Protein AF-A0A930HYA0-F1 (afdb_monomer_lite)

Organism: NCBI:txid470565

Structure (mmCIF, N/CA/C/O backbone):
data_AF-A0A930HYA0-F1
#
_entry.id   AF-A0A930HYA0-F1
#
loop_
_atom_site.group_PDB
_atom_site.id
_atom_site.type_symbol
_atom_site.label_atom_id
_atom_site.label_alt_id
_atom_site.label_comp_id
_atom_site.label_asym_id
_atom_site.label_entity_id
_atom_site.label_seq_id
_atom_site.pdbx_PDB_ins_code
_atom_site.Cartn_x
_atom_site.Cartn_y
_atom_site.Cartn_z
_atom_site.occupancy
_atom_site.B_iso_or_equiv
_atom_site.auth_seq_id
_atom_site.auth_comp_id
_atom_site.auth_asym_id
_atom_site.auth_atom_id
_atom_site.pdbx_PDB_model_num
ATOM 1 N N . MET A 1 1 ? -0.994 0.350 -21.795 1.00 58.09 1 MET A N 1
ATOM 2 C CA . MET A 1 1 ? -1.510 1.332 -20.818 1.00 58.09 1 MET A CA 1
ATOM 3 C C . MET A 1 1 ? -0.576 2.524 -20.841 1.00 58.09 1 MET A C 1
ATOM 5 O O . MET A 1 1 ? 0.612 2.332 -20.626 1.00 58.09 1 MET A O 1
ATOM 9 N N . ASP A 1 2 ? -1.066 3.719 -21.146 1.00 78.00 2 ASP A N 1
ATOM 10 C CA . ASP A 1 2 ? -0.245 4.929 -21.112 1.00 78.00 2 ASP A CA 1
ATOM 11 C C . ASP A 1 2 ? 0.203 5.230 -19.677 1.00 78.00 2 ASP A C 1
ATOM 13 O O . ASP A 1 2 ? -0.595 5.158 -18.739 1.00 78.00 2 ASP A O 1
ATOM 17 N N . THR A 1 3 ? 1.467 5.618 -19.491 1.00 75.62 3 THR A N 1
ATOM 18 C CA . THR A 1 3 ? 2.060 5.893 -18.169 1.00 75.62 3 THR A CA 1
ATOM 19 C C . THR A 1 3 ? 1.262 6.928 -17.367 1.00 75.62 3 THR A C 1
ATOM 21 O O . THR A 1 3 ? 1.215 6.864 -16.142 1.00 75.62 3 THR A O 1
ATOM 24 N N . LYS A 1 4 ? 0.589 7.868 -18.046 1.00 79.56 4 LYS A N 1
ATOM 25 C CA . LYS A 1 4 ? -0.289 8.864 -17.411 1.00 79.56 4 LYS A CA 1
ATOM 26 C C . LYS A 1 4 ? -1.547 8.239 -16.803 1.00 79.56 4 LYS A C 1
ATOM 28 O O . LYS A 1 4 ? -1.911 8.589 -15.685 1.00 79.56 4 LYS A O 1
ATOM 33 N N . HIS A 1 5 ? -2.179 7.300 -17.509 1.00 85.62 5 HIS A N 1
ATOM 34 C CA . HIS A 1 5 ? -3.377 6.608 -17.025 1.00 85.62 5 HIS A CA 1
ATOM 35 C C . HIS A 1 5 ? -3.057 5.740 -15.811 1.00 85.62 5 HIS A C 1
ATOM 37 O O . HIS A 1 5 ? -3.785 5.752 -14.825 1.00 85.62 5 HIS A O 1
ATOM 43 N N . PHE A 1 6 ? -1.922 5.039 -15.857 1.00 88.06 6 PHE A N 1
ATOM 44 C CA . PHE A 1 6 ? -1.443 4.248 -14.728 1.00 88.06 6 PHE A CA 1
ATOM 45 C C . PHE A 1 6 ? -1.186 5.113 -13.489 1.00 88.06 6 PHE A C 1
ATOM 47 O O . PHE A 1 6 ? -1.752 4.838 -12.437 1.00 88.06 6 PHE A O 1
ATOM 54 N N . LYS A 1 7 ? -0.414 6.202 -13.626 1.00 88.88 7 LYS A N 1
ATOM 55 C CA . LYS A 1 7 ? -0.135 7.129 -12.516 1.00 88.88 7 LYS A CA 1
ATOM 56 C C . LYS A 1 7 ? -1.411 7.709 -11.898 1.00 88.88 7 LYS A C 1
ATOM 58 O O . LYS A 1 7 ? -1.487 7.838 -10.685 1.00 88.88 7 LYS A O 1
ATOM 63 N N . SER A 1 8 ? -2.423 8.008 -12.713 1.00 90.00 8 SER A N 1
ATOM 64 C CA . SER A 1 8 ? -3.720 8.472 -12.208 1.00 90.00 8 SER A CA 1
ATOM 65 C C . SER A 1 8 ? -4.496 7.389 -11.463 1.00 90.00 8 SER A C 1
ATOM 67 O O . SER A 1 8 ? -5.223 7.717 -10.535 1.00 90.00 8 SER A O 1
ATOM 69 N N . LYS A 1 9 ? -4.375 6.120 -11.870 1.00 90.94 9 LYS A N 1
ATOM 70 C CA . LYS A 1 9 ? -5.052 5.006 -11.198 1.00 90.94 9 LYS A CA 1
ATOM 71 C C . LYS A 1 9 ? -4.470 4.712 -9.829 1.00 90.94 9 LYS A C 1
ATOM 73 O O . LYS A 1 9 ? -5.227 4.372 -8.937 1.00 90.94 9 LYS A O 1
ATOM 78 N N . ILE A 1 10 ? -3.151 4.816 -9.688 1.00 93.19 10 ILE A N 1
ATOM 79 C CA . ILE A 1 10 ? -2.474 4.520 -8.425 1.00 93.19 10 ILE A CA 1
ATOM 80 C C . ILE A 1 10 ? -2.434 5.724 -7.479 1.00 93.19 10 ILE A C 1
ATOM 82 O O . ILE A 1 10 ? -2.066 5.549 -6.330 1.00 93.19 10 ILE A O 1
ATOM 86 N N . ALA A 1 11 ? -2.825 6.928 -7.909 1.00 91.94 11 ALA A N 1
ATOM 87 C CA . ALA A 1 11 ? -2.829 8.108 -7.045 1.00 91.94 11 ALA A CA 1
ATOM 88 C C . ALA A 1 11 ? -3.622 7.851 -5.741 1.00 91.94 11 ALA A C 1
ATOM 90 O O . ALA A 1 11 ? -4.687 7.236 -5.800 1.00 91.94 11 ALA A O 1
ATOM 91 N N . PRO A 1 12 ? -3.137 8.302 -4.566 1.00 93.25 12 PRO A N 1
ATOM 92 C CA . PRO A 1 12 ? -1.998 9.199 -4.357 1.00 93.25 12 PRO A CA 1
ATOM 93 C C . PRO A 1 12 ? -0.628 8.507 -4.309 1.00 93.25 12 PRO A C 1
ATOM 95 O O . PRO A 1 12 ? 0.376 9.181 -4.095 1.00 93.25 12 PRO A O 1
ATOM 98 N N . PHE A 1 13 ? -0.554 7.197 -4.548 1.00 94.69 13 PHE A N 1
ATOM 99 C CA . PHE A 1 13 ? 0.730 6.531 -4.728 1.00 94.69 13 PHE A CA 1
ATOM 100 C C . PHE A 1 13 ? 1.404 7.012 -6.014 1.00 94.69 13 PHE A C 1
ATOM 102 O O . PHE A 1 13 ? 0.749 7.311 -7.019 1.00 94.69 13 PHE A O 1
ATOM 109 N N . PHE A 1 14 ? 2.731 7.055 -6.005 1.00 93.44 14 PHE A N 1
ATOM 110 C CA . PHE A 1 14 ? 3.516 7.457 -7.160 1.00 93.44 14 PHE A CA 1
ATOM 111 C C . PHE A 1 14 ? 4.590 6.431 -7.496 1.00 93.44 14 PHE A C 1
ATOM 113 O O . PHE A 1 14 ? 5.249 5.866 -6.630 1.00 93.44 14 PHE A O 1
ATOM 120 N N . TRP A 1 15 ? 4.748 6.200 -8.797 1.00 94.62 15 TRP A N 1
ATOM 121 C CA . TRP A 1 15 ? 5.696 5.241 -9.349 1.00 94.62 15 TRP A CA 1
ATOM 122 C C . TRP A 1 15 ? 7.018 5.911 -9.714 1.00 94.62 15 TRP A C 1
ATOM 124 O O . TRP A 1 15 ? 7.034 6.893 -10.471 1.00 94.62 15 TRP A O 1
ATOM 134 N N . VAL A 1 16 ? 8.113 5.318 -9.252 1.00 93.06 16 VAL A N 1
ATOM 135 C CA . VAL A 1 16 ? 9.496 5.729 -9.485 1.00 93.06 16 VAL A CA 1
ATOM 136 C C . VAL A 1 16 ? 10.223 4.611 -10.234 1.00 93.06 16 VAL A C 1
ATOM 138 O O . VAL A 1 16 ? 10.174 3.447 -9.848 1.00 93.06 16 VAL A O 1
ATOM 141 N N . ASN A 1 17 ? 10.886 4.969 -11.335 1.00 91.88 17 ASN A N 1
ATOM 142 C CA . ASN A 1 17 ? 11.776 4.058 -12.054 1.00 91.88 17 ASN A C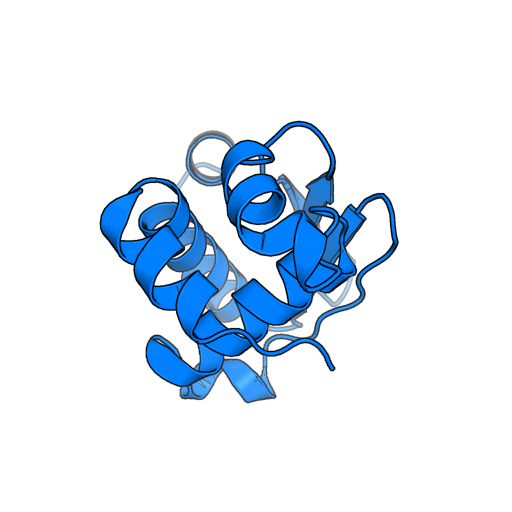A 1
ATOM 143 C C . ASN A 1 17 ? 13.212 4.341 -11.614 1.00 91.88 17 ASN A C 1
ATOM 145 O O . ASN A 1 17 ? 13.652 5.489 -11.705 1.00 91.88 17 ASN A O 1
ATOM 149 N N . HIS A 1 18 ? 13.929 3.306 -11.198 1.00 89.88 18 HIS A N 1
ATOM 150 C CA . HIS A 1 18 ? 15.379 3.318 -11.034 1.00 89.88 18 HIS A CA 1
ATOM 151 C C . HIS A 1 18 ? 16.019 2.527 -12.189 1.00 89.88 18 HIS A C 1
ATOM 153 O O . HIS A 1 18 ? 15.307 2.000 -13.043 1.00 89.88 18 HIS A O 1
ATOM 159 N N . GLU A 1 19 ? 17.352 2.476 -12.253 1.00 86.38 19 GLU A N 1
ATOM 160 C CA . GLU A 1 19 ? 18.057 1.790 -13.349 1.00 86.38 19 GLU A CA 1
ATOM 161 C C . GLU A 1 19 ? 17.787 0.273 -13.364 1.00 86.38 19 GLU A C 1
ATOM 163 O O . GLU A 1 19 ? 17.508 -0.275 -14.427 1.00 86.38 19 GLU A O 1
ATOM 168 N N . ASP A 1 20 ? 17.760 -0.372 -12.191 1.00 89.00 20 ASP A N 1
ATOM 169 C CA . ASP A 1 20 ? 17.599 -1.833 -12.052 1.00 89.00 20 ASP A CA 1
ATOM 170 C C . ASP A 1 20 ? 16.350 -2.259 -11.258 1.00 89.00 20 ASP A C 1
ATOM 172 O O . ASP A 1 20 ? 16.072 -3.450 -11.104 1.00 89.00 20 ASP A O 1
ATOM 176 N N . GLN A 1 21 ? 15.589 -1.301 -10.723 1.00 92.88 21 GLN A N 1
ATOM 177 C CA . GLN A 1 21 ? 14.417 -1.580 -9.895 1.00 92.88 21 GLN A CA 1
ATOM 178 C C . GLN A 1 21 ? 13.326 -0.526 -10.045 1.00 92.88 21 GLN A C 1
ATOM 180 O O . GLN A 1 21 ? 13.523 0.568 -10.577 1.00 92.88 21 GLN A O 1
ATOM 185 N N . PHE A 1 22 ? 12.163 -0.847 -9.506 1.00 95.00 22 PHE A N 1
ATOM 186 C CA . PHE A 1 22 ? 10.991 0.006 -9.499 1.00 95.00 22 PHE A CA 1
ATOM 187 C C . PHE A 1 22 ? 10.537 0.210 -8.070 1.00 95.00 22 PHE A C 1
ATOM 189 O O . PHE A 1 22 ? 10.627 -0.714 -7.265 1.00 95.00 22 PHE A O 1
ATOM 196 N N . SER A 1 23 ? 10.027 1.401 -7.780 1.00 94.88 23 SER A N 1
ATOM 197 C CA . SER A 1 23 ? 9.521 1.741 -6.456 1.00 94.88 23 SER A CA 1
ATOM 198 C C . SER A 1 23 ? 8.161 2.417 -6.567 1.00 94.88 23 SER A C 1
ATOM 200 O O . SER A 1 23 ? 7.879 3.161 -7.509 1.00 94.88 23 SER A O 1
ATOM 202 N N . VAL A 1 24 ? 7.307 2.157 -5.594 1.00 95.75 24 VAL A N 1
ATOM 203 C CA . VAL A 1 24 ? 6.035 2.826 -5.382 1.00 95.75 24 VAL A CA 1
ATOM 204 C C . VAL A 1 24 ? 6.081 3.444 -4.006 1.00 95.75 24 VAL A C 1
ATOM 206 O O . VAL A 1 24 ? 6.297 2.741 -3.020 1.00 95.75 24 VAL A O 1
ATOM 209 N N . CYS A 1 25 ? 5.823 4.743 -3.948 1.00 95.19 25 CYS A N 1
ATOM 210 C CA . CYS A 1 25 ? 5.839 5.472 -2.697 1.00 95.19 25 CYS A CA 1
ATOM 211 C C . CYS A 1 25 ? 4.516 6.200 -2.450 1.00 95.19 25 CYS A C 1
ATOM 213 O O . CYS A 1 25 ? 3.756 6.489 -3.379 1.00 95.19 25 CYS A O 1
ATOM 215 N N . LEU A 1 26 ? 4.258 6.503 -1.184 1.00 95.06 26 LEU A N 1
ATOM 216 C CA . LEU A 1 26 ? 3.126 7.286 -0.711 1.00 95.06 26 LEU A CA 1
ATOM 217 C C . LEU A 1 26 ? 3.606 8.231 0.385 1.00 95.06 26 LEU A C 1
ATOM 219 O O . LEU A 1 26 ? 4.209 7.789 1.360 1.00 95.06 26 LEU A O 1
ATOM 223 N N . SER A 1 27 ? 3.296 9.515 0.243 1.00 93.50 27 SER A N 1
ATOM 224 C CA . SER A 1 27 ? 3.451 10.484 1.327 1.00 93.50 27 SER A CA 1
ATOM 225 C C . SER A 1 27 ? 2.357 10.263 2.369 1.00 93.50 27 SER A C 1
ATOM 227 O O . SER A 1 27 ? 1.172 10.236 2.030 1.00 93.50 27 SER A O 1
ATOM 229 N N . THR A 1 28 ? 2.762 10.070 3.618 1.00 89.62 28 THR A N 1
ATOM 230 C CA . THR A 1 28 ? 1.854 9.769 4.729 1.00 89.62 28 THR A CA 1
ATOM 231 C C . THR A 1 28 ? 1.333 11.042 5.401 1.00 89.62 28 THR A C 1
ATOM 233 O O . THR A 1 28 ? 1.836 12.136 5.146 1.00 89.62 28 THR A O 1
ATOM 236 N N . GLY A 1 29 ? 0.283 10.913 6.219 1.00 81.38 29 GLY A N 1
ATOM 237 C CA . GLY A 1 29 ? -0.300 12.018 6.993 1.00 81.38 29 GLY A CA 1
ATOM 238 C C . GLY A 1 29 ? -1.548 12.682 6.397 1.00 81.38 29 GLY A C 1
ATOM 239 O O . GLY A 1 29 ? -2.268 13.358 7.123 1.00 81.38 29 GLY A O 1
ATOM 240 N N . GLU A 1 30 ? -1.850 12.483 5.109 1.00 83.19 30 GLU A N 1
ATOM 241 C CA . GLU A 1 30 ? -3.076 13.028 4.488 1.00 83.19 30 GLU A CA 1
ATOM 242 C C . GLU A 1 30 ? -3.993 11.940 3.916 1.00 83.19 30 GLU A C 1
ATOM 244 O O . GLU A 1 30 ? -5.218 12.007 4.030 1.00 83.19 30 GLU A O 1
ATOM 249 N N . TYR A 1 31 ? -3.425 10.915 3.280 1.00 89.62 31 TYR A N 1
ATOM 250 C CA . TYR A 1 31 ? -4.225 9.882 2.634 1.00 89.62 31 TYR A CA 1
ATOM 251 C C . TYR A 1 31 ? -4.735 8.856 3.647 1.00 89.62 31 TYR A C 1
ATOM 253 O O . TYR A 1 31 ? -3.934 8.220 4.322 1.00 89.62 31 TYR A O 1
ATOM 261 N N . LYS A 1 32 ? -6.064 8.671 3.715 1.00 87.75 32 LYS A N 1
ATOM 262 C CA . LYS A 1 32 ? -6.740 7.687 4.586 1.00 87.75 32 LYS A CA 1
ATOM 263 C C . LYS A 1 32 ? -6.278 7.750 6.054 1.00 87.75 32 LYS A C 1
ATOM 265 O O . LYS A 1 32 ? -6.324 6.740 6.747 1.00 87.75 32 LYS A O 1
ATOM 270 N N . GLN A 1 33 ? -5.891 8.933 6.537 1.00 88.06 33 GLN A N 1
ATOM 271 C CA . GLN A 1 33 ? -5.461 9.144 7.924 1.00 88.06 33 GLN A CA 1
ATOM 272 C C . GLN A 1 33 ? -6.534 8.689 8.928 1.00 88.06 33 GLN A C 1
ATOM 274 O O . GLN A 1 33 ? -6.219 7.987 9.886 1.00 88.06 33 GLN A O 1
ATOM 279 N N . GLU A 1 34 ? -7.806 8.940 8.598 1.00 90.88 34 GLU A N 1
ATOM 280 C CA . GLU A 1 34 ? -8.983 8.518 9.372 1.00 90.88 34 GLU A CA 1
ATOM 281 C C . GLU A 1 34 ? -9.018 7.017 9.690 1.00 90.88 34 GLU A C 1
ATOM 283 O O . GLU A 1 34 ? -9.618 6.612 10.680 1.00 90.88 34 GLU A O 1
ATOM 288 N N . LEU A 1 35 ? -8.393 6.178 8.855 1.00 91.44 35 LEU A N 1
ATOM 289 C CA . LEU A 1 35 ? -8.301 4.742 9.089 1.00 91.44 35 LEU A CA 1
ATOM 290 C C . LEU A 1 35 ? -7.393 4.447 10.280 1.00 91.44 35 LEU A C 1
ATOM 292 O O . LEU A 1 35 ? -7.764 3.663 11.148 1.00 91.44 35 LEU A O 1
ATOM 296 N N . PHE A 1 36 ? -6.215 5.063 10.314 1.00 91.00 36 PHE A N 1
ATOM 297 C CA . PHE A 1 36 ? -5.219 4.822 11.352 1.00 91.00 36 PHE A CA 1
ATOM 298 C C . PHE A 1 36 ? -5.635 5.460 12.674 1.00 91.00 36 PHE A C 1
ATOM 300 O O . PHE A 1 36 ? -5.469 4.837 13.716 1.00 91.00 36 PHE A O 1
ATOM 307 N N . GLU A 1 37 ? -6.317 6.609 12.619 1.00 90.69 37 GLU A N 1
ATOM 308 C CA . GLU A 1 37 ? -6.933 7.248 13.790 1.00 90.69 37 GLU A CA 1
ATOM 309 C C . GLU A 1 37 ? -7.912 6.313 14.524 1.00 90.69 37 GLU A C 1
ATOM 311 O O . GLU A 1 37 ? -8.056 6.407 15.740 1.00 90.69 37 GLU A O 1
ATOM 316 N N . THR A 1 38 ? -8.546 5.349 13.833 1.00 90.31 38 THR A N 1
ATOM 317 C CA . THR A 1 38 ? -9.428 4.368 14.501 1.00 90.31 38 THR A CA 1
ATOM 318 C C . THR A 1 38 ? -8.707 3.445 15.482 1.00 90.31 38 THR A C 1
ATOM 320 O O . THR A 1 38 ? -9.362 2.855 16.338 1.00 90.31 38 THR A O 1
ATOM 323 N N . ARG A 1 39 ? -7.383 3.307 15.351 1.00 90.50 39 ARG A N 1
ATOM 324 C CA . ARG A 1 39 ? -6.524 2.469 16.196 1.00 90.50 39 ARG A CA 1
ATOM 325 C C . ARG A 1 39 ? -5.322 3.257 16.731 1.00 90.50 39 ARG A C 1
ATOM 327 O O . ARG A 1 39 ? -4.293 2.668 17.054 1.00 90.50 39 ARG A O 1
ATOM 334 N N . GLU A 1 40 ? -5.448 4.581 16.860 1.00 89.31 40 GLU A N 1
ATOM 335 C CA . GLU A 1 40 ? -4.396 5.438 17.433 1.00 89.31 40 GLU A CA 1
ATOM 336 C C . GLU A 1 40 ? -4.027 4.996 18.856 1.00 89.31 40 GLU A C 1
ATOM 338 O O . GLU A 1 40 ? -2.856 4.943 19.220 1.00 89.31 40 GLU A O 1
ATOM 343 N N . GLU A 1 41 ? -5.025 4.581 19.639 1.00 88.25 41 GLU A N 1
ATOM 344 C CA . GLU A 1 41 ? -4.852 4.063 21.000 1.00 88.25 41 GLU A CA 1
ATOM 345 C C . GLU A 1 41 ? -4.019 2.773 21.080 1.00 88.25 41 GLU A C 1
ATOM 347 O O . GLU A 1 41 ? -3.443 2.478 22.128 1.00 88.25 41 GLU A O 1
ATOM 352 N N . GLU A 1 42 ? -3.903 2.030 19.977 1.00 86.31 42 GLU A N 1
ATOM 353 C CA . GLU A 1 42 ? -3.021 0.865 19.877 1.00 86.31 42 GLU A CA 1
ATOM 354 C C . GLU A 1 42 ? -1.589 1.259 19.488 1.00 86.31 42 GLU A C 1
ATOM 356 O O . GLU A 1 42 ? -0.669 0.484 19.739 1.00 86.31 42 GLU A O 1
ATOM 361 N N . GLY A 1 43 ? -1.394 2.470 18.951 1.00 87.44 43 GLY A N 1
ATOM 362 C CA . GLY A 1 43 ? -0.105 3.041 18.553 1.00 87.44 43 GLY A CA 1
ATOM 363 C C . GLY A 1 43 ? 0.038 3.326 17.055 1.00 87.44 43 GLY A C 1
ATOM 364 O O . GLY A 1 43 ? 1.142 3.635 16.617 1.00 87.44 43 GLY A O 1
ATOM 365 N N . PHE A 1 44 ? -1.035 3.204 16.263 1.00 90.75 44 PHE A N 1
ATOM 366 C CA . PHE A 1 44 ? -0.998 3.510 14.830 1.00 90.75 44 PHE A CA 1
ATOM 367 C C . PHE A 1 44 ? -1.085 5.021 14.596 1.00 90.75 44 PHE A C 1
ATOM 369 O O . PHE A 1 44 ? -2.037 5.668 15.020 1.00 90.75 44 PHE A O 1
ATOM 376 N N . GLU A 1 45 ? -0.132 5.581 13.860 1.00 89.75 45 GLU A N 1
ATOM 377 C CA . GLU A 1 45 ? -0.052 7.022 13.582 1.00 89.75 45 GLU A CA 1
ATOM 378 C C . GLU A 1 45 ? -0.420 7.362 12.129 1.00 89.75 45 GLU A C 1
ATOM 380 O O . GLU A 1 45 ? -0.503 8.530 11.754 1.00 89.75 45 GLU A O 1
ATOM 385 N N . GLY A 1 46 ? -0.602 6.353 11.275 1.00 90.44 46 GLY A N 1
ATOM 386 C CA . GLY A 1 46 ? -0.733 6.521 9.828 1.00 90.44 46 GLY A CA 1
ATOM 387 C C . GLY A 1 46 ? 0.582 6.881 9.144 1.00 90.44 46 GLY A C 1
ATOM 388 O O . GLY A 1 46 ? 0.578 7.433 8.042 1.00 90.44 46 GLY A O 1
ATOM 389 N N . ASN A 1 47 ? 1.709 6.568 9.786 1.00 92.50 47 ASN A N 1
ATOM 390 C CA . ASN A 1 47 ? 3.054 6.822 9.287 1.00 92.50 47 ASN A CA 1
ATOM 391 C C . ASN A 1 47 ? 3.468 5.754 8.243 1.00 92.50 47 ASN A C 1
ATOM 393 O O . ASN A 1 47 ? 2.715 4.827 7.927 1.00 92.50 47 ASN A O 1
ATOM 397 N N . GLY A 1 48 ? 4.659 5.871 7.642 1.00 93.00 48 GLY A N 1
ATOM 398 C CA . GLY A 1 48 ? 5.074 4.916 6.602 1.00 93.00 48 GLY A CA 1
ATOM 399 C C . GLY A 1 48 ? 5.225 3.476 7.101 1.00 93.00 48 GLY A C 1
ATOM 400 O O . GLY A 1 48 ? 5.030 2.543 6.317 1.00 93.00 48 GLY A O 1
ATOM 401 N N . TYR A 1 49 ? 5.521 3.274 8.389 1.00 92.06 49 TYR A N 1
ATOM 402 C CA . TYR A 1 49 ? 5.598 1.948 9.004 1.00 92.06 49 TYR A CA 1
ATOM 403 C C . TYR A 1 49 ? 4.214 1.304 9.112 1.00 92.06 49 TYR A C 1
ATOM 405 O O . TYR A 1 49 ? 4.072 0.130 8.771 1.00 92.06 49 TYR A O 1
ATOM 413 N N . ASP A 1 50 ? 3.185 2.076 9.460 1.00 93.62 50 ASP A N 1
ATOM 414 C CA . ASP A 1 50 ? 1.801 1.593 9.528 1.00 93.62 50 ASP A CA 1
ATOM 415 C C . ASP A 1 50 ? 1.284 1.175 8.148 1.00 93.62 50 ASP A C 1
ATOM 417 O O . ASP A 1 50 ? 0.708 0.098 7.966 1.00 93.62 50 ASP A O 1
ATOM 421 N N . TRP A 1 51 ? 1.566 1.995 7.135 1.00 94.44 51 TRP A N 1
ATOM 422 C CA . TRP A 1 51 ? 1.285 1.661 5.740 1.00 94.44 51 TRP A CA 1
ATOM 423 C C . TRP A 1 51 ? 2.042 0.413 5.275 1.00 94.44 51 TRP A C 1
ATOM 425 O O . TRP A 1 51 ? 1.495 -0.394 4.521 1.00 94.44 51 TRP A O 1
ATOM 435 N N . CYS A 1 52 ? 3.276 0.213 5.744 1.00 94.25 52 CYS A N 1
ATOM 436 C CA . CYS A 1 52 ? 4.044 -0.999 5.477 1.00 94.25 52 CYS A CA 1
ATOM 437 C C . CYS A 1 52 ? 3.423 -2.232 6.136 1.00 94.25 52 CYS A C 1
ATOM 439 O O . CYS A 1 52 ? 3.281 -3.264 5.479 1.00 94.25 52 CYS A O 1
ATOM 441 N N . ALA A 1 53 ? 2.993 -2.132 7.393 1.00 93.25 53 ALA A N 1
ATOM 442 C CA . ALA A 1 53 ? 2.299 -3.211 8.085 1.00 93.25 53 ALA A CA 1
ATOM 443 C C . ALA A 1 53 ? 0.998 -3.595 7.353 1.00 93.25 53 ALA A C 1
ATOM 445 O O . ALA A 1 53 ? 0.756 -4.777 7.086 1.00 93.25 53 ALA A O 1
ATOM 446 N N . LEU A 1 54 ? 0.222 -2.600 6.911 1.00 94.19 54 LEU A N 1
ATOM 447 C CA . LEU A 1 54 ? -0.981 -2.803 6.102 1.00 94.19 54 LEU A CA 1
ATOM 448 C C . LEU A 1 54 ? -0.675 -3.476 4.754 1.00 94.19 54 LEU A C 1
ATOM 450 O O . LEU A 1 54 ? -1.360 -4.421 4.358 1.00 94.19 54 LEU A O 1
ATOM 454 N N . ALA A 1 55 ? 0.377 -3.044 4.058 1.00 94.62 55 ALA A N 1
ATOM 455 C CA . ALA A 1 55 ? 0.795 -3.639 2.792 1.00 94.62 55 ALA A CA 1
ATOM 456 C C . ALA A 1 55 ? 1.291 -5.087 2.948 1.00 94.62 55 ALA A C 1
ATOM 458 O O . ALA A 1 55 ? 0.958 -5.949 2.132 1.00 94.62 55 ALA A O 1
ATOM 459 N N . LYS A 1 56 ? 2.038 -5.393 4.015 1.00 93.44 56 LYS A N 1
ATOM 460 C CA . LYS A 1 56 ? 2.455 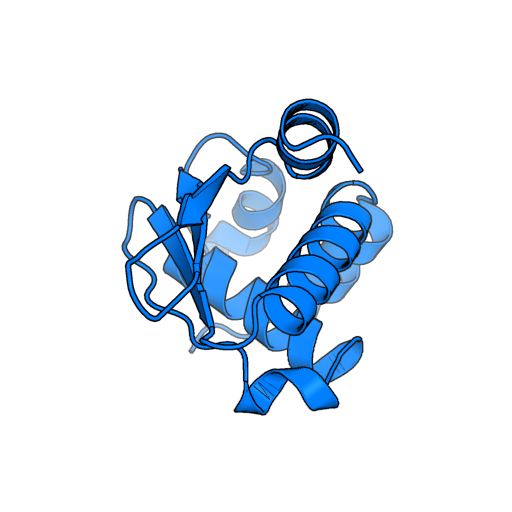-6.764 4.347 1.00 93.44 56 LYS A CA 1
ATOM 461 C C . LYS A 1 56 ? 1.250 -7.664 4.623 1.00 93.44 56 LYS A C 1
ATOM 463 O O . LYS A 1 56 ? 1.233 -8.810 4.166 1.00 93.44 56 LYS A O 1
ATOM 468 N N . ALA A 1 57 ? 0.253 -7.167 5.358 1.00 93.88 57 ALA A N 1
ATOM 469 C CA . ALA A 1 57 ? -0.990 -7.893 5.610 1.00 93.88 57 ALA A CA 1
ATOM 470 C C . ALA A 1 57 ? -1.754 -8.143 4.303 1.00 93.88 57 ALA A C 1
ATOM 472 O O . ALA A 1 57 ? -2.161 -9.275 4.038 1.00 93.88 57 ALA A O 1
ATOM 473 N N . PHE A 1 58 ? -1.851 -7.127 3.439 1.00 94.94 58 PHE A N 1
ATOM 474 C CA . PHE A 1 58 ? -2.435 -7.264 2.107 1.00 94.94 58 PHE A CA 1
ATOM 475 C C . PHE A 1 58 ? -1.733 -8.352 1.285 1.00 94.94 58 PHE A C 1
ATOM 477 O O . PHE A 1 58 ? -2.395 -9.243 0.758 1.00 94.94 58 PHE A O 1
ATOM 484 N N . LEU A 1 59 ? -0.398 -8.325 1.206 1.00 94.50 59 LEU A N 1
ATOM 485 C CA . LEU A 1 59 ? 0.378 -9.339 0.490 1.00 94.50 59 LEU A CA 1
ATOM 486 C C . LEU A 1 59 ? 0.127 -10.732 1.066 1.00 94.50 59 LEU A C 1
ATOM 488 O O . LEU A 1 59 ? -0.075 -11.677 0.319 1.00 94.50 59 LEU A O 1
ATOM 492 N N . LYS A 1 60 ? 0.085 -10.878 2.392 1.00 92.94 60 LYS A N 1
ATOM 493 C CA . LYS A 1 60 ? -0.189 -12.169 3.036 1.00 92.94 60 LYS A CA 1
ATOM 494 C C . LYS A 1 60 ? -1.566 -12.734 2.664 1.00 92.94 60 LYS A C 1
ATOM 496 O O . LYS A 1 60 ? -1.690 -13.951 2.555 1.00 92.94 60 LYS A O 1
ATOM 501 N N . GLU A 1 61 ? -2.573 -11.881 2.502 1.00 92.25 61 GLU A N 1
ATOM 502 C CA . GLU A 1 61 ? -3.964 -12.301 2.315 1.00 92.25 61 GLU A CA 1
ATOM 503 C C . GLU A 1 61 ? -4.384 -12.410 0.844 1.00 92.25 61 GLU A C 1
ATOM 505 O O . GLU A 1 61 ? -5.010 -13.392 0.450 1.00 92.25 61 GLU A O 1
ATOM 510 N N . TYR A 1 62 ? -4.018 -11.426 0.024 1.00 92.06 62 TYR A N 1
ATOM 511 C CA . TYR A 1 62 ? -4.490 -11.300 -1.355 1.00 92.06 62 TYR A CA 1
ATOM 512 C C . TYR A 1 62 ? -3.455 -11.721 -2.394 1.00 92.06 62 TYR A C 1
ATOM 514 O O . TYR A 1 62 ? -3.840 -12.108 -3.499 1.00 92.06 62 TYR A O 1
ATOM 522 N N . MET A 1 63 ? -2.162 -11.585 -2.081 1.00 94.00 63 MET A N 1
ATOM 523 C CA . MET A 1 63 ? -1.072 -11.790 -3.045 1.00 94.00 63 MET A CA 1
ATOM 524 C C . MET A 1 63 ? 0.161 -12.464 -2.417 1.00 94.00 63 MET A C 1
ATOM 526 O O . MET A 1 63 ? 1.266 -11.904 -2.448 1.00 94.00 63 MET A O 1
ATOM 530 N N . PRO A 1 64 ? 0.007 -13.653 -1.797 1.00 94.00 64 PRO A N 1
ATOM 531 C CA . PRO A 1 64 ? 1.093 -14.285 -1.051 1.00 94.00 64 PRO A CA 1
ATOM 532 C C . PRO A 1 64 ? 2.273 -14.657 -1.952 1.00 94.00 64 PRO A C 1
ATOM 534 O O . PRO A 1 64 ? 3.407 -14.708 -1.474 1.00 94.00 64 PRO A O 1
ATOM 537 N N . GLU A 1 65 ? 2.032 -14.863 -3.251 1.00 93.44 65 GLU A N 1
ATOM 538 C CA . GLU A 1 65 ? 3.090 -15.113 -4.231 1.00 93.44 65 GLU A CA 1
ATOM 539 C C . GLU A 1 65 ? 4.036 -13.921 -4.421 1.00 93.44 65 GLU A C 1
ATOM 541 O O . GLU A 1 65 ? 5.217 -14.122 -4.696 1.00 93.44 65 GLU A O 1
ATOM 546 N N . LEU A 1 66 ? 3.557 -12.689 -4.217 1.00 93.75 66 LEU A N 1
ATOM 547 C CA . LEU A 1 66 ? 4.355 -11.476 -4.395 1.00 93.75 66 LEU A CA 1
ATOM 548 C C . LEU A 1 66 ? 5.153 -11.090 -3.146 1.00 93.75 66 LEU A C 1
ATOM 550 O O . LEU A 1 66 ? 6.050 -10.256 -3.229 1.00 93.75 66 LEU A O 1
ATOM 554 N N . LYS A 1 67 ? 4.898 -11.721 -1.995 1.00 91.75 67 LYS A N 1
ATOM 555 C CA . LYS A 1 67 ? 5.571 -11.401 -0.724 1.00 91.75 67 LYS A CA 1
ATOM 556 C C . LYS A 1 67 ? 7.097 -11.560 -0.779 1.00 91.75 67 LYS A C 1
ATOM 558 O O . LYS A 1 67 ? 7.807 -10.870 -0.058 1.00 91.75 67 LYS A O 1
ATOM 563 N N . ALA A 1 68 ? 7.598 -12.486 -1.596 1.00 92.31 68 ALA A N 1
ATOM 564 C CA . ALA A 1 68 ? 9.037 -12.696 -1.776 1.00 92.31 68 ALA A CA 1
ATOM 565 C C . ALA A 1 68 ? 9.671 -11.723 -2.787 1.00 92.31 68 ALA A C 1
ATOM 567 O O . ALA A 1 68 ? 10.892 -11.593 -2.812 1.00 92.31 68 ALA A O 1
ATOM 568 N N . THR A 1 69 ? 8.850 -11.069 -3.612 1.00 94.62 69 THR A N 1
ATOM 569 C CA . THR A 1 69 ? 9.276 -10.184 -4.704 1.00 94.62 69 THR A CA 1
ATOM 570 C C . THR A 1 69 ? 9.178 -8.712 -4.317 1.00 94.62 69 THR A C 1
ATOM 572 O O . THR A 1 69 ? 10.014 -7.911 -4.726 1.00 94.62 69 THR A O 1
ATOM 575 N N . ILE A 1 70 ? 8.148 -8.351 -3.550 1.00 95.69 70 ILE A N 1
ATOM 576 C CA . ILE A 1 70 ? 7.919 -6.988 -3.083 1.00 95.69 70 ILE A CA 1
ATOM 577 C C . ILE A 1 70 ? 8.659 -6.788 -1.767 1.00 95.69 70 ILE A C 1
ATOM 579 O O . ILE A 1 70 ? 8.386 -7.450 -0.764 1.00 95.69 70 ILE A O 1
ATOM 583 N N . HIS A 1 71 ? 9.586 -5.843 -1.777 1.00 95.12 71 HIS A N 1
ATOM 584 C CA . HIS A 1 71 ? 10.297 -5.379 -0.600 1.00 95.12 71 HIS A CA 1
ATOM 585 C C . HIS A 1 71 ? 9.736 -4.028 -0.162 1.00 95.12 71 HIS A C 1
ATOM 587 O O . HIS A 1 71 ? 9.161 -3.295 -0.964 1.00 95.12 71 HIS A O 1
ATOM 593 N N . HIS A 1 72 ? 9.901 -3.691 1.114 1.00 94.00 72 HIS A N 1
ATOM 594 C CA . HIS A 1 72 ? 9.399 -2.445 1.685 1.00 94.00 72 HIS A CA 1
ATOM 595 C C . HIS A 1 72 ? 10.531 -1.719 2.407 1.00 94.00 72 HIS A C 1
ATOM 597 O O . HIS A 1 72 ? 11.320 -2.362 3.098 1.00 94.00 72 HIS A O 1
ATOM 603 N N . ASP A 1 73 ? 10.580 -0.400 2.258 1.00 93.62 73 ASP A N 1
ATOM 604 C CA . ASP A 1 73 ? 11.547 0.488 2.912 1.00 93.62 73 ASP A CA 1
ATOM 605 C C . ASP A 1 73 ? 10.817 1.722 3.474 1.00 93.62 73 ASP A C 1
ATOM 607 O O . ASP A 1 73 ? 10.887 2.808 2.906 1.00 93.62 73 ASP A O 1
ATOM 611 N N . PRO A 1 74 ? 9.980 1.553 4.513 1.00 91.19 74 PRO A N 1
ATOM 612 C CA . PRO A 1 74 ? 9.192 2.654 5.051 1.00 91.19 74 PRO A CA 1
ATOM 613 C C . PRO A 1 74 ? 10.027 3.637 5.878 1.00 91.19 74 PRO A C 1
ATOM 615 O O . PRO A 1 74 ? 10.921 3.255 6.633 1.00 91.19 74 PRO A O 1
ATOM 618 N N . GLU A 1 75 ? 9.625 4.900 5.823 1.00 91.75 75 GLU A N 1
ATOM 619 C CA . GLU A 1 75 ? 10.086 5.993 6.674 1.00 91.75 75 GLU A CA 1
ATOM 620 C C . GLU A 1 75 ? 8.883 6.647 7.366 1.00 91.75 75 GLU A C 1
ATOM 622 O O . GLU A 1 75 ? 7.757 6.573 6.876 1.00 91.75 75 GLU A O 1
ATOM 627 N N . ALA A 1 76 ? 9.091 7.363 8.474 1.00 87.38 76 ALA A N 1
ATOM 628 C CA . ALA A 1 76 ? 7.988 7.991 9.215 1.00 87.38 76 ALA A CA 1
ATOM 629 C C . ALA A 1 76 ? 7.060 8.853 8.321 1.00 87.38 76 ALA A C 1
ATOM 631 O O . ALA A 1 76 ? 5.838 8.787 8.442 1.00 87.38 76 ALA A O 1
ATOM 632 N N . GLY A 1 77 ? 7.627 9.601 7.367 1.00 90.88 77 GLY A N 1
ATOM 633 C CA . GLY A 1 77 ? 6.869 10.457 6.441 1.00 90.88 77 GLY A CA 1
ATOM 634 C C . GLY A 1 77 ? 6.517 9.832 5.086 1.00 90.88 77 GLY A C 1
ATOM 635 O O . GLY A 1 77 ? 5.895 10.497 4.251 1.00 90.88 77 GLY A O 1
ATOM 636 N N . MET A 1 78 ? 6.952 8.600 4.810 1.00 93.06 78 MET A N 1
ATOM 637 C CA . MET A 1 78 ? 6.769 7.992 3.495 1.00 93.06 78 MET A CA 1
ATOM 638 C C . MET A 1 78 ? 6.717 6.473 3.569 1.00 93.06 78 MET A C 1
ATOM 640 O O . MET A 1 78 ? 7.625 5.815 4.062 1.00 93.06 78 MET A O 1
ATOM 644 N N . TYR A 1 79 ? 5.685 5.895 2.974 1.00 95.00 79 TYR A N 1
ATOM 645 C CA . TYR A 1 79 ? 5.692 4.479 2.647 1.00 95.00 79 TYR A CA 1
ATOM 646 C C . TYR A 1 79 ? 6.405 4.262 1.312 1.00 95.00 79 TYR A C 1
ATOM 648 O O . TYR A 1 79 ? 6.119 4.974 0.350 1.00 95.00 79 TYR A O 1
ATOM 656 N N . CYS A 1 80 ? 7.288 3.266 1.238 1.00 95.25 80 CYS A N 1
ATOM 657 C CA . CYS A 1 80 ? 7.964 2.858 0.010 1.00 95.25 80 CYS A CA 1
ATOM 658 C C . CYS A 1 80 ? 7.949 1.331 -0.120 1.00 95.25 80 CYS A C 1
ATOM 660 O O . CYS A 1 80 ? 8.276 0.607 0.824 1.00 95.25 80 CYS A O 1
ATOM 662 N N . ALA A 1 81 ? 7.589 0.847 -1.305 1.00 96.12 81 ALA A N 1
ATOM 663 C CA . ALA A 1 81 ? 7.742 -0.541 -1.713 1.00 96.12 81 ALA A CA 1
ATOM 664 C C . ALA A 1 81 ? 8.482 -0.619 -3.038 1.00 96.12 81 ALA A C 1
ATOM 666 O O . ALA A 1 81 ? 8.231 0.188 -3.928 1.00 96.12 81 ALA A O 1
ATOM 667 N N . TYR A 1 82 ? 9.359 -1.601 -3.193 1.00 95.81 82 TYR A N 1
ATOM 668 C CA . TYR A 1 82 ? 10.171 -1.752 -4.388 1.00 95.81 82 TYR A CA 1
ATOM 669 C C . TYR A 1 82 ? 10.314 -3.209 -4.814 1.00 95.81 82 TYR A C 1
ATOM 671 O O . TYR A 1 82 ? 10.208 -4.133 -4.007 1.00 95.81 82 TYR A O 1
ATOM 679 N N . ALA A 1 83 ? 10.550 -3.405 -6.107 1.00 96.25 83 ALA A N 1
ATOM 680 C CA . ALA A 1 83 ? 10.837 -4.702 -6.698 1.00 96.25 83 ALA A CA 1
ATOM 681 C C . ALA A 1 83 ? 11.655 -4.536 -7.983 1.00 96.25 83 ALA A C 1
ATOM 683 O O . ALA A 1 83 ? 11.568 -3.514 -8.667 1.00 96.25 83 ALA A O 1
ATOM 684 N N . THR A 1 84 ? 12.421 -5.562 -8.340 1.00 94.75 84 THR A N 1
ATOM 685 C CA . THR A 1 84 ? 13.084 -5.651 -9.652 1.00 94.75 84 THR A CA 1
ATOM 686 C C . THR A 1 84 ? 12.102 -6.053 -10.756 1.00 94.75 84 THR A C 1
ATOM 688 O O . THR A 1 84 ? 12.270 -5.670 -11.912 1.00 94.75 84 THR A O 1
ATOM 691 N N . ASP A 1 85 ? 11.038 -6.774 -10.395 1.00 94.69 85 ASP A N 1
ATOM 692 C CA . ASP A 1 85 ? 9.952 -7.144 -11.298 1.00 94.69 85 ASP A CA 1
ATOM 693 C C . ASP A 1 85 ? 8.891 -6.030 -11.350 1.00 94.69 85 ASP A C 1
ATOM 695 O O . ASP A 1 85 ? 8.111 -5.814 -10.415 1.00 94.69 85 ASP A O 1
ATOM 699 N N . ALA A 1 86 ? 8.884 -5.295 -12.465 1.00 92.31 86 ALA A N 1
ATOM 700 C CA . ALA A 1 86 ? 7.957 -4.193 -12.695 1.00 92.31 86 ALA A CA 1
ATOM 701 C C . ALA A 1 86 ? 6.496 -4.648 -12.736 1.00 92.31 86 ALA A C 1
ATOM 703 O O . ALA A 1 86 ? 5.612 -3.898 -12.324 1.00 92.31 86 ALA A O 1
ATOM 704 N N . ASP A 1 87 ? 6.226 -5.829 -13.284 1.00 92.81 87 ASP A N 1
ATOM 705 C CA . ASP A 1 87 ? 4.861 -6.303 -13.463 1.00 92.81 87 ASP A CA 1
ATOM 706 C C . ASP A 1 87 ? 4.304 -6.793 -12.125 1.00 92.81 87 ASP A C 1
ATOM 708 O O . ASP A 1 87 ? 3.208 -6.382 -11.748 1.00 92.81 87 ASP A O 1
ATOM 712 N N . ALA A 1 88 ? 5.115 -7.486 -11.321 1.00 94.88 88 ALA A N 1
ATOM 713 C CA . ALA A 1 88 ? 4.778 -7.809 -9.934 1.00 94.88 88 ALA A CA 1
ATOM 714 C C . ALA A 1 88 ? 4.432 -6.558 -9.107 1.00 94.88 88 ALA A C 1
ATOM 716 O O . ALA A 1 88 ? 3.39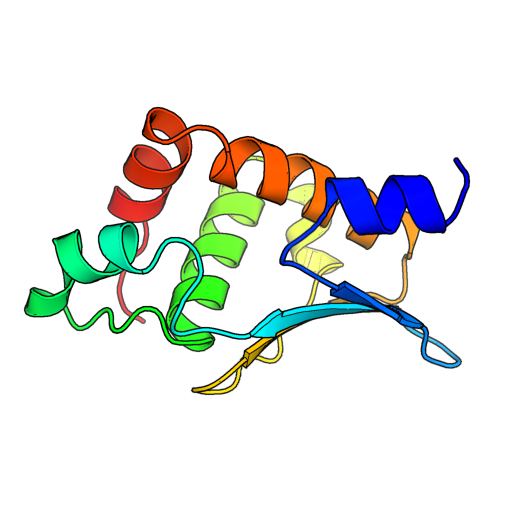7 -6.516 -8.438 1.00 94.88 88 ALA A O 1
ATOM 717 N N . LEU A 1 89 ? 5.265 -5.510 -9.169 1.00 95.44 89 LEU A N 1
ATOM 718 C CA . LEU A 1 89 ? 5.010 -4.277 -8.418 1.00 95.44 89 LEU A CA 1
ATOM 719 C C . LEU A 1 89 ? 3.773 -3.530 -8.936 1.00 95.44 89 LEU A C 1
ATOM 721 O O . LEU A 1 89 ? 3.045 -2.937 -8.137 1.00 95.44 89 LEU A O 1
ATOM 725 N N . ARG A 1 90 ? 3.501 -3.572 -10.249 1.00 94.44 90 ARG A N 1
ATOM 726 C CA . ARG A 1 90 ? 2.276 -3.008 -10.844 1.00 94.44 90 ARG A CA 1
ATOM 727 C C . ARG A 1 90 ? 1.027 -3.733 -10.370 1.00 94.44 90 ARG A C 1
ATOM 729 O O . ARG A 1 90 ? 0.075 -3.066 -9.974 1.00 94.44 90 ARG A O 1
ATOM 736 N N . ASP A 1 91 ? 1.024 -5.060 -10.418 1.00 94.50 91 ASP A N 1
ATOM 737 C CA . ASP A 1 91 ? -0.096 -5.875 -9.951 1.00 94.50 91 ASP A CA 1
ATOM 738 C C . ASP A 1 91 ? -0.367 -5.627 -8.466 1.00 94.50 91 ASP A C 1
ATOM 740 O O . ASP A 1 91 ? -1.515 -5.378 -8.085 1.00 94.50 91 ASP A O 1
ATOM 744 N N . PHE A 1 92 ? 0.692 -5.596 -7.649 1.00 95.94 92 PHE A N 1
ATOM 745 C CA . PHE A 1 92 ? 0.604 -5.240 -6.236 1.00 95.94 92 PHE A CA 1
ATOM 746 C C . PHE A 1 92 ? -0.082 -3.886 -6.040 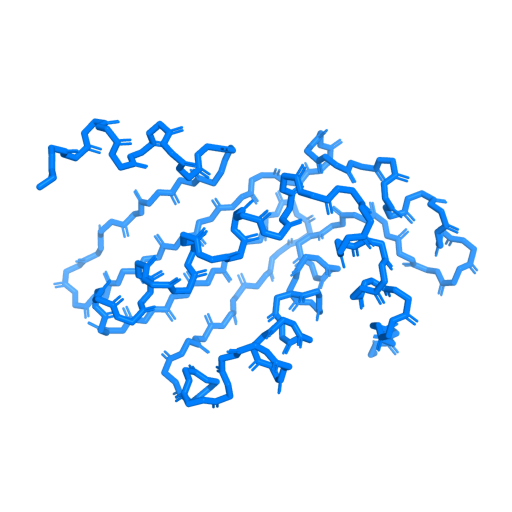1.00 95.94 92 PHE A C 1
ATOM 748 O O . PHE A 1 92 ? -1.099 -3.819 -5.352 1.00 95.94 92 PHE A O 1
ATOM 755 N N . ILE A 1 93 ? 0.430 -2.808 -6.647 1.00 95.88 93 ILE A N 1
ATOM 756 C CA . ILE A 1 93 ? -0.101 -1.471 -6.362 1.00 95.88 93 ILE A CA 1
ATOM 757 C C . ILE A 1 93 ? -1.509 -1.266 -6.915 1.00 95.88 93 ILE A C 1
ATOM 759 O O . ILE A 1 93 ? -2.309 -0.569 -6.296 1.00 95.88 93 ILE A O 1
ATOM 763 N N . LEU A 1 94 ? -1.842 -1.874 -8.056 1.00 94.56 94 LEU A N 1
ATOM 764 C CA . LEU A 1 94 ? -3.185 -1.778 -8.621 1.00 94.56 94 LEU A CA 1
ATOM 765 C C . LEU A 1 94 ? -4.206 -2.425 -7.686 1.00 94.56 94 LEU A C 1
ATOM 767 O O . LEU A 1 94 ? -5.168 -1.758 -7.309 1.00 94.56 94 LEU A O 1
ATOM 771 N N . LYS A 1 95 ? -3.960 -3.662 -7.240 1.00 94.62 95 LYS A N 1
ATOM 772 C CA . LYS A 1 95 ? -4.874 -4.336 -6.313 1.00 94.62 95 LYS A CA 1
ATOM 773 C C . LYS A 1 95 ? -4.874 -3.695 -4.928 1.00 94.62 95 LYS A C 1
ATOM 775 O O . LYS A 1 95 ? -5.936 -3.535 -4.334 1.00 94.62 95 LYS A O 1
ATOM 780 N N . PHE A 1 96 ? -3.712 -3.284 -4.419 1.00 95.38 96 PHE A N 1
ATOM 781 C CA . PHE A 1 96 ? -3.625 -2.595 -3.131 1.00 95.38 96 PHE A CA 1
ATOM 782 C C . PHE A 1 96 ? -4.435 -1.297 -3.155 1.00 95.38 96 PHE A C 1
ATOM 784 O O . PHE A 1 96 ? -5.204 -1.027 -2.234 1.00 95.38 96 PHE A O 1
ATOM 791 N N . ARG A 1 97 ? -4.351 -0.532 -4.250 1.00 94.50 97 ARG A N 1
ATOM 792 C CA . ARG A 1 97 ? -5.162 0.670 -4.449 1.00 94.50 97 ARG A CA 1
ATOM 793 C C . ARG A 1 97 ? -6.659 0.365 -4.505 1.00 94.50 97 ARG A C 1
ATOM 795 O O . ARG A 1 97 ? -7.428 1.134 -3.937 1.00 94.50 97 ARG A O 1
ATOM 802 N N . GLU A 1 98 ? -7.075 -0.725 -5.148 1.00 93.56 98 GLU A N 1
ATOM 803 C CA . GLU A 1 98 ? -8.483 -1.152 -5.162 1.00 93.56 98 GLU A CA 1
ATOM 804 C C . GLU A 1 98 ? -9.005 -1.466 -3.753 1.00 93.56 98 GLU A C 1
ATOM 806 O O . GLU A 1 98 ? -10.117 -1.063 -3.411 1.00 93.56 98 GLU A O 1
ATOM 811 N N . ILE A 1 99 ? -8.194 -2.112 -2.906 1.00 93.44 99 ILE A N 1
ATOM 812 C CA . ILE A 1 99 ? -8.539 -2.318 -1.491 1.00 93.44 99 ILE A CA 1
ATOM 813 C C . ILE A 1 99 ? -8.634 -0.982 -0.758 1.00 93.44 99 ILE A C 1
ATOM 815 O O . ILE A 1 99 ? -9.593 -0.769 -0.022 1.00 93.44 99 ILE A O 1
ATOM 819 N N . CYS A 1 100 ? -7.698 -0.059 -0.992 1.00 92.38 100 CYS A N 1
ATOM 820 C CA . CYS A 1 100 ? -7.723 1.255 -0.349 1.00 92.38 100 CYS A CA 1
ATOM 821 C C . CYS A 1 100 ? -8.929 2.120 -0.756 1.00 92.38 100 CYS A C 1
ATOM 823 O O . CYS A 1 100 ? -9.342 2.990 0.011 1.00 92.38 100 CYS A O 1
ATOM 825 N N . ASP A 1 101 ? -9.492 1.908 -1.948 1.00 91.06 101 ASP A N 1
ATOM 826 C CA . ASP A 1 101 ? -10.715 2.578 -2.411 1.00 91.06 101 ASP A CA 1
ATOM 827 C C . ASP A 1 101 ? -11.978 1.998 -1.747 1.00 91.06 101 ASP A C 1
ATOM 829 O O . ASP A 1 101 ? -12.994 2.677 -1.620 1.00 91.06 101 ASP A O 1
ATOM 833 N N . ASN A 1 102 ? -11.911 0.750 -1.273 1.00 93.56 102 ASN A N 1
ATOM 834 C CA . ASN A 1 102 ? -13.015 0.077 -0.607 1.00 93.56 102 ASN A CA 1
ATOM 835 C C . ASN A 1 102 ? -12.875 0.151 0.919 1.00 93.56 102 ASN A C 1
ATOM 837 O O . ASN A 1 102 ? -12.237 -0.693 1.547 1.00 93.56 102 ASN A O 1
ATOM 841 N N . ASP A 1 103 ? -13.556 1.126 1.523 1.00 90.19 103 ASP A N 1
ATOM 842 C CA . ASP A 1 103 ? -13.537 1.363 2.970 1.00 90.19 103 ASP A CA 1
ATOM 843 C C . ASP A 1 103 ? -13.852 0.129 3.824 1.00 90.19 103 ASP A C 1
ATOM 845 O O . ASP A 1 103 ? -13.289 -0.017 4.904 1.00 90.19 103 ASP A O 1
ATOM 849 N N . SER A 1 104 ? -14.724 -0.776 3.372 1.00 92.31 104 SER A N 1
ATOM 850 C CA . SER A 1 104 ? -15.013 -2.001 4.129 1.00 92.31 104 SER A CA 1
ATOM 851 C C . SER A 1 104 ? -13.840 -2.979 4.106 1.00 92.31 104 SER A C 1
ATOM 853 O O . SER A 1 104 ? -13.499 -3.535 5.146 1.00 92.31 104 SER A O 1
ATOM 855 N N . LEU A 1 105 ? -13.205 -3.164 2.945 1.00 93.75 105 LEU A N 1
ATOM 856 C CA . LEU A 1 105 ? -12.084 -4.095 2.795 1.00 93.75 105 LEU A CA 1
ATOM 857 C C . LEU A 1 105 ? -10.821 -3.584 3.484 1.00 93.75 105 LEU A C 1
ATOM 859 O O . LEU A 1 105 ? -10.172 -4.351 4.187 1.00 93.75 105 LEU A O 1
ATOM 863 N N . ILE A 1 106 ? -10.478 -2.302 3.321 1.00 94.00 106 ILE A N 1
ATOM 864 C CA . ILE A 1 106 ? -9.290 -1.748 3.980 1.00 94.00 106 ILE A CA 1
ATOM 865 C C . ILE A 1 106 ? -9.440 -1.749 5.504 1.00 94.00 106 ILE A C 1
ATOM 867 O O . ILE A 1 106 ? -8.474 -2.055 6.193 1.00 94.00 106 ILE A O 1
ATOM 871 N N . LYS A 1 107 ? -10.639 -1.477 6.041 1.00 92.38 107 LYS A N 1
ATOM 872 C CA . LYS A 1 107 ? -10.897 -1.545 7.489 1.00 92.38 107 LYS A CA 1
ATOM 873 C C . LYS A 1 107 ? -10.789 -2.971 8.011 1.00 92.38 107 LYS A C 1
ATOM 875 O O . LYS A 1 107 ? -10.116 -3.192 9.009 1.00 92.38 107 LYS A O 1
ATOM 880 N N . ASP A 1 108 ? -11.405 -3.934 7.330 1.00 93.50 108 ASP A N 1
ATOM 881 C CA . ASP A 1 108 ? -11.315 -5.351 7.703 1.00 93.50 108 ASP A CA 1
ATOM 882 C C . ASP A 1 108 ? -9.871 -5.873 7.641 1.00 93.50 108 ASP A C 1
ATOM 884 O O . ASP A 1 108 ? -9.421 -6.553 8.562 1.00 93.50 108 ASP A O 1
ATOM 888 N N . LEU A 1 109 ? -9.114 -5.482 6.613 1.00 93.75 109 LEU A N 1
ATOM 889 C CA . LEU A 1 109 ? -7.692 -5.789 6.519 1.00 93.75 109 LEU A CA 1
ATOM 890 C C . LEU A 1 109 ? -6.904 -5.130 7.658 1.00 93.75 109 LEU A C 1
ATOM 892 O O . LEU A 1 109 ? -6.088 -5.789 8.299 1.00 93.75 109 LEU A O 1
ATOM 896 N N . PHE A 1 110 ? -7.157 -3.847 7.924 1.00 92.88 110 PHE A N 1
ATOM 897 C CA . PHE A 1 110 ? -6.455 -3.093 8.955 1.00 92.88 110 PHE A CA 1
ATOM 898 C C . PHE A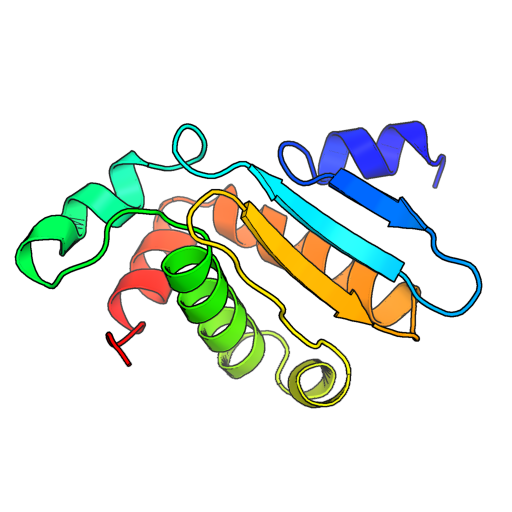 1 110 ? -6.705 -3.664 10.348 1.00 92.88 110 PHE A C 1
ATOM 900 O O . PHE A 1 110 ? -5.759 -3.750 11.114 1.00 92.88 110 PHE A O 1
ATOM 907 N N . LEU A 1 111 ? -7.910 -4.156 10.659 1.00 91.12 111 LEU A N 1
ATOM 908 C CA . LEU A 1 111 ? -8.212 -4.839 11.928 1.00 91.12 111 LEU A CA 1
ATOM 909 C C . LEU A 1 111 ? -7.347 -6.084 12.185 1.00 91.12 111 LEU A C 1
ATOM 911 O O . LEU A 1 111 ? -7.213 -6.513 13.327 1.00 91.12 111 LEU A O 1
ATOM 915 N N . ARG A 1 112 ? -6.771 -6.678 11.137 1.00 88.94 112 ARG A N 1
ATOM 916 C CA . ARG A 1 112 ? -5.893 -7.854 11.228 1.00 88.94 112 ARG A CA 1
ATOM 917 C C . ARG A 1 112 ? -4.415 -7.484 11.296 1.00 88.94 112 ARG A C 1
ATOM 919 O O . ARG A 1 112 ? -3.582 -8.373 11.457 1.00 88.94 112 ARG A O 1
ATOM 926 N N . VAL A 1 113 ? -4.084 -6.204 11.126 1.00 91.06 113 VAL A N 1
ATOM 927 C CA . VAL A 1 113 ? -2.719 -5.699 11.277 1.00 91.06 113 VAL A CA 1
ATOM 928 C C . VAL A 1 113 ? -2.407 -5.618 12.765 1.00 91.06 113 VAL A C 1
ATOM 930 O O . VAL A 1 113 ? -3.158 -5.032 13.542 1.00 91.06 113 VAL A O 1
ATOM 933 N N . GLU A 1 114 ? -1.296 -6.210 13.168 1.00 80.69 114 GLU A N 1
ATOM 934 C CA . GLU A 1 114 ? -0.771 -6.097 14.524 1.00 80.69 114 GLU A CA 1
ATOM 935 C C . GLU A 1 114 ? 0.360 -5.066 14.513 1.00 80.69 114 GLU A C 1
ATOM 937 O O . GLU A 1 114 ? 1.071 -4.940 13.512 1.00 80.69 114 GLU A O 1
ATOM 942 N N . ILE A 1 115 ? 0.506 -4.319 15.608 1.00 73.50 115 ILE A N 1
ATOM 943 C CA . ILE A 1 115 ? 1.697 -3.498 15.825 1.00 73.50 115 ILE A CA 1
ATOM 944 C C . ILE A 1 115 ? 2.877 -4.443 16.069 1.00 73.50 115 ILE A C 1
ATOM 946 O O . ILE A 1 115 ? 2.806 -5.306 16.948 1.00 73.50 115 ILE A O 1
ATOM 950 N N . GLU A 1 116 ? 3.909 -4.327 15.228 1.00 59.97 116 GLU A N 1
ATOM 951 C CA . GLU A 1 116 ? 5.176 -5.068 15.356 1.00 59.97 116 GLU A CA 1
ATOM 952 C C . GLU A 1 116 ? 6.152 -4.346 16.295 1.00 59.97 116 GLU A C 1
ATOM 954 O O . GLU A 1 116 ? 6.219 -3.096 16.244 1.00 59.97 116 GLU A O 1
#

Radius of gyration: 13.44 Å; chain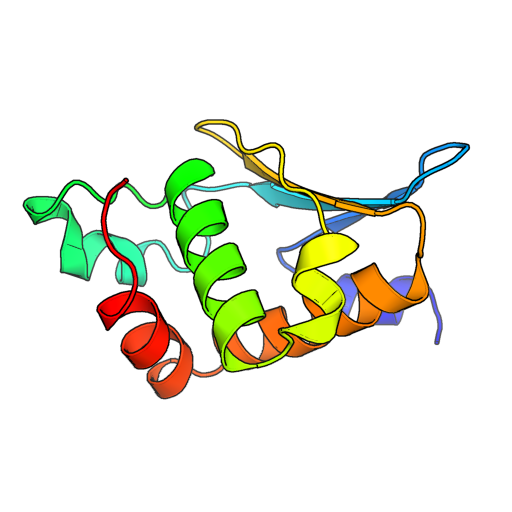s: 1; bounding box: 33×28×42 Å

pLDDT: mean 91.14, std 5.9, range [58.09, 96.25]

InterPro domains:
  IPR028956 Immunity protein 51 [PF15595] (13-113)

Secondary structure (DSSP, 8-state):
--HHHHHHHHTTSEEEE-SS-EEEEEETTTTTHHHHHTTGGGT--S-HHHHHHHHHHHHHHH-GGGGGT-EE--BTTEEEEEES-HHHHHHHHHHHHHHHH-HHHHHHHHTTPPP-

Foldseek 3Di:
DPPVVLQVLLPVWGWDDDPQKIKIKHFWDPQPQVLQVVCVVLPRRRFQVLVVLLLLLCCVPPNVVCNVFWDWDGDRGMTMIMGSDPVSVSVSSNVVSVQSVDPVNSNVSSVPRHDD

Sequence (116 aa):
MDTKHFKSKIAPFFWVNHEDQFSVCLSTGEYKQELFETREEEGFEGNGYDWCALAKAFLKEYMPELKATIHHDPEAGMYCAYATDADALRDFILKFREICDNDSLIKDLFLRVEIE